Protein AF-A0A966MF38-F1 (afdb_monomer_lite)

Radius of gyration: 15.5 Å; chains: 1; bounding box: 33×15×39 Å

pLDDT: mean 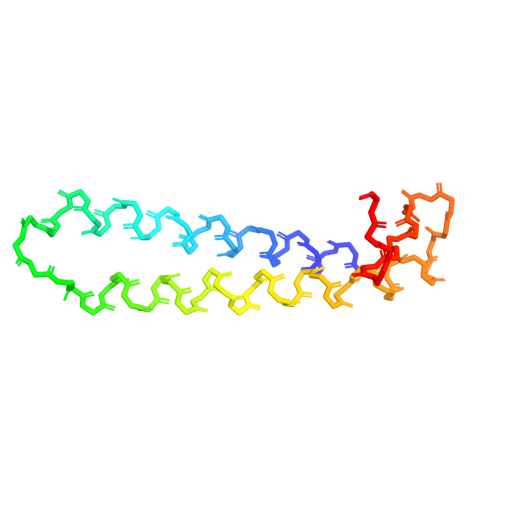82.61, std 7.39, range [59.75, 92.5]

Sequence (72 aa):
MELARNILLGLHLLGTVGILVSLLLSRKKLSPGITHSALLSLLTGIALVGLRYPLVDSDPMKWEEIDNTKIS

Secondary structure (DSSP, 8-state):
-HHHHHHHHHHHHHHHHHHHHHHHH-SSS--HHHHHHHHHHHHHHHHHHHTHHHHHHH-TTTS----TT---

Foldseek 3Di:
DVVLLVVLVVQLVVLVVQLVVQCVVDPDDRDVSNVVSVVSNVVSVVVNVVVLVVVCVVPVPVGPDDDPPDDD

Structure (mmCIF, N/CA/C/O backbone):
data_AF-A0A966MF38-F1
#
_entry.id   AF-A0A966MF38-F1
#
loop_
_atom_site.group_PDB
_atom_site.id
_atom_site.type_symbol
_atom_site.label_atom_id
_atom_site.label_alt_id
_atom_site.label_comp_id
_atom_site.label_asym_id
_atom_site.label_entity_id
_atom_site.label_seq_id
_atom_site.pdbx_PDB_ins_code
_atom_site.Cartn_x
_atom_site.Cartn_y
_atom_site.Cartn_z
_atom_site.occupancy
_atom_site.B_iso_or_equiv
_atom_site.auth_seq_id
_atom_site.auth_comp_id
_atom_site.auth_asym_id
_atom_site.auth_atom_id
_atom_site.pdbx_PDB_model_num
ATOM 1 N N . MET A 1 1 ? 16.049 0.852 -10.200 1.00 71.31 1 MET A N 1
ATOM 2 C CA . MET A 1 1 ? 14.606 1.104 -9.965 1.00 71.31 1 MET A CA 1
ATOM 3 C C . MET A 1 1 ? 13.842 -0.101 -9.398 1.00 71.31 1 MET A C 1
ATOM 5 O O . MET A 1 1 ? 12.814 0.085 -8.758 1.00 71.31 1 MET A O 1
ATOM 9 N N . GLU A 1 2 ? 14.348 -1.332 -9.535 1.00 77.75 2 GLU A N 1
ATOM 10 C CA . GLU A 1 2 ? 13.671 -2.547 -9.038 1.00 77.75 2 GLU A CA 1
ATOM 11 C C . GLU A 1 2 ? 13.569 -2.648 -7.512 1.00 77.75 2 GLU A C 1
ATOM 13 O O . GLU A 1 2 ? 12.551 -3.097 -6.992 1.00 77.75 2 GLU A O 1
ATOM 18 N N . LEU A 1 3 ? 14.588 -2.176 -6.786 1.00 84.62 3 LEU A N 1
ATOM 19 C CA . LEU A 1 3 ? 14.561 -2.136 -5.322 1.00 84.62 3 LEU A CA 1
ATOM 20 C C . LEU A 1 3 ? 13.400 -1.274 -4.807 1.00 84.62 3 LEU A C 1
ATOM 22 O O . LEU A 1 3 ? 12.655 -1.711 -3.935 1.00 84.62 3 LEU A O 1
ATOM 26 N N . ALA A 1 4 ? 13.201 -0.087 -5.390 1.00 84.31 4 ALA A N 1
ATOM 27 C CA . ALA A 1 4 ? 12.091 0.798 -5.042 1.00 84.31 4 ALA A CA 1
ATOM 28 C C . ALA A 1 4 ? 10.736 0.128 -5.311 1.00 84.31 4 ALA A C 1
ATOM 30 O O . ALA A 1 4 ? 9.849 0.180 -4.461 1.00 84.31 4 ALA A O 1
ATOM 31 N N . ARG A 1 5 ? 10.602 -0.581 -6.443 1.00 86.00 5 ARG A N 1
ATOM 32 C CA . ARG A 1 5 ? 9.406 -1.377 -6.756 1.00 86.00 5 ARG A CA 1
ATOM 33 C C . ARG A 1 5 ? 9.154 -2.446 -5.697 1.00 86.00 5 ARG A C 1
ATOM 35 O O . ARG A 1 5 ? 8.029 -2.564 -5.228 1.00 86.00 5 ARG A O 1
ATOM 42 N N . ASN A 1 6 ? 10.174 -3.214 -5.319 1.00 89.38 6 ASN A N 1
ATOM 43 C CA . ASN A 1 6 ? 10.029 -4.283 -4.330 1.00 89.38 6 ASN A CA 1
ATOM 44 C C . ASN A 1 6 ? 9.687 -3.745 -2.937 1.00 89.38 6 ASN A C 1
ATOM 46 O O . ASN A 1 6 ? 8.853 -4.332 -2.254 1.00 89.38 6 ASN A O 1
ATOM 50 N N . ILE A 1 7 ? 10.279 -2.618 -2.533 1.00 90.94 7 ILE A N 1
ATOM 51 C CA . ILE A 1 7 ? 9.941 -1.951 -1.269 1.00 90.94 7 ILE A CA 1
ATOM 52 C C . ILE A 1 7 ? 8.486 -1.479 -1.293 1.00 90.94 7 ILE A C 1
ATOM 54 O O . ILE A 1 7 ? 7.739 -1.775 -0.364 1.00 90.94 7 ILE A O 1
ATOM 58 N N . LEU A 1 8 ? 8.063 -0.787 -2.355 1.00 89.69 8 LEU A N 1
ATOM 59 C CA . LEU A 1 8 ? 6.687 -0.306 -2.489 1.00 89.69 8 LEU A CA 1
ATOM 60 C C . LEU A 1 8 ? 5.677 -1.460 -2.552 1.00 89.69 8 LEU A C 1
ATOM 62 O O . LEU A 1 8 ? 4.640 -1.375 -1.904 1.00 89.69 8 LEU A O 1
ATOM 66 N N . LEU A 1 9 ? 5.992 -2.553 -3.257 1.00 90.88 9 LEU A N 1
ATOM 67 C CA . LEU A 1 9 ? 5.188 -3.781 -3.266 1.00 90.88 9 LEU A CA 1
ATOM 68 C C . LEU A 1 9 ? 5.049 -4.366 -1.860 1.00 90.88 9 LEU A C 1
ATOM 70 O O . LEU A 1 9 ? 3.940 -4.671 -1.426 1.00 90.88 9 LEU A O 1
ATOM 74 N N . GLY A 1 10 ? 6.167 -4.501 -1.142 1.00 90.50 10 GLY A N 1
ATOM 75 C CA . GLY A 1 10 ? 6.174 -5.006 0.227 1.00 90.50 10 GLY A CA 1
ATOM 76 C C . GLY A 1 10 ? 5.337 -4.131 1.154 1.00 90.50 10 GLY A C 1
ATOM 77 O O . GLY A 1 10 ? 4.519 -4.646 1.910 1.00 90.50 10 GLY A O 1
ATOM 78 N N . LEU A 1 11 ? 5.481 -2.810 1.049 1.00 92.50 11 LEU A N 1
ATOM 79 C CA . LEU A 1 11 ? 4.749 -1.849 1.869 1.00 92.50 11 LEU A CA 1
ATOM 80 C C . LEU A 1 11 ? 3.250 -1.815 1.531 1.00 92.50 11 LEU A C 1
ATOM 82 O O . LEU A 1 11 ? 2.427 -1.698 2.437 1.00 92.50 11 LEU A O 1
ATOM 86 N N . HIS A 1 12 ? 2.892 -1.986 0.256 1.00 90.69 12 HIS A N 1
ATOM 87 C CA . HIS A 1 12 ? 1.505 -2.109 -0.188 1.00 90.69 12 HIS A CA 1
ATOM 88 C C . HIS A 1 12 ? 0.832 -3.338 0.414 1.00 90.69 12 HIS A C 1
ATOM 90 O O . HIS A 1 12 ? -0.223 -3.216 1.036 1.00 90.69 12 HIS A O 1
ATOM 96 N N . LEU A 1 13 ? 1.486 -4.498 0.301 1.00 92.12 13 LEU A N 1
ATOM 97 C CA . LEU A 1 13 ? 1.027 -5.752 0.893 1.00 92.12 13 LEU A CA 1
ATOM 98 C C . LEU A 1 13 ? 0.911 -5.642 2.416 1.00 92.12 13 LEU A C 1
ATOM 100 O O . LEU A 1 13 ? -0.088 -6.079 2.980 1.00 92.12 13 LEU A O 1
ATOM 104 N N . LEU A 1 14 ? 1.883 -5.011 3.083 1.00 91.38 14 LEU A N 1
ATOM 105 C CA . LEU A 1 14 ? 1.839 -4.779 4.528 1.00 91.38 14 LEU A CA 1
ATOM 106 C C . LEU A 1 14 ? 0.652 -3.893 4.926 1.00 91.38 14 LEU A C 1
ATOM 108 O O . LEU A 1 14 ? -0.035 -4.191 5.900 1.00 91.38 14 LEU A O 1
ATOM 112 N N . GLY A 1 15 ? 0.384 -2.838 4.152 1.00 87.69 15 GLY A N 1
ATOM 113 C CA . GLY A 1 15 ? -0.792 -1.988 4.319 1.00 87.69 15 GLY A CA 1
ATOM 114 C C . GLY A 1 15 ? -2.087 -2.784 4.167 1.00 87.69 15 GLY A C 1
ATOM 115 O O . GLY A 1 15 ? -2.954 -2.716 5.032 1.00 87.69 15 GLY A O 1
ATOM 116 N N . THR A 1 16 ? -2.204 -3.619 3.134 1.00 90.19 16 THR A N 1
ATOM 117 C CA . THR A 1 16 ? -3.381 -4.478 2.938 1.00 90.19 16 THR A CA 1
ATOM 118 C C . THR A 1 16 ? -3.556 -5.473 4.086 1.00 90.19 16 THR A C 1
ATOM 120 O O . THR A 1 16 ? -4.655 -5.604 4.622 1.00 90.19 16 THR A O 1
ATOM 123 N N . VAL A 1 17 ? -2.481 -6.127 4.533 1.00 91.81 17 VAL A N 1
ATOM 124 C CA . VAL A 1 17 ? -2.510 -7.024 5.700 1.00 91.81 17 VAL A CA 1
ATOM 125 C C . VAL A 1 17 ? -2.926 -6.261 6.961 1.00 91.81 17 VAL A C 1
ATOM 127 O O . VAL A 1 17 ? -3.754 -6.754 7.722 1.00 91.81 17 VAL A O 1
ATOM 130 N N . GLY A 1 18 ? -2.431 -5.038 7.159 1.00 86.56 18 GLY A N 1
ATOM 131 C CA . GLY A 1 18 ? -2.820 -4.169 8.270 1.00 86.56 18 GLY A CA 1
ATOM 132 C C . GLY A 1 18 ? -4.314 -3.838 8.277 1.00 86.56 18 GLY A C 1
ATOM 133 O O . GLY A 1 18 ? -4.941 -3.873 9.340 1.00 86.56 18 GLY A O 1
ATOM 134 N N . ILE A 1 19 ? -4.911 -3.600 7.103 1.00 87.69 19 ILE A N 1
ATOM 135 C CA . ILE A 1 19 ? -6.365 -3.426 6.948 1.00 87.69 19 ILE A CA 1
ATOM 136 C C . ILE A 1 19 ? -7.092 -4.710 7.351 1.00 87.69 19 ILE A C 1
ATOM 138 O O . ILE A 1 19 ? -8.002 -4.653 8.174 1.00 87.69 19 ILE A O 1
ATOM 142 N N . LEU A 1 20 ? -6.681 -5.862 6.811 1.00 87.12 20 LEU A N 1
ATOM 143 C CA . LEU A 1 20 ? -7.323 -7.157 7.066 1.00 87.12 20 LEU A CA 1
ATOM 144 C C . LEU A 1 20 ? -7.277 -7.545 8.550 1.00 87.12 20 LEU A C 1
ATOM 146 O O . LEU A 1 20 ? -8.298 -7.913 9.128 1.00 87.12 20 LEU A O 1
ATOM 150 N N . VAL A 1 21 ? -6.113 -7.408 9.188 1.00 87.00 21 VAL A N 1
ATOM 151 C CA . VAL A 1 21 ? -5.927 -7.688 10.620 1.00 87.00 21 VAL A CA 1
ATOM 152 C C . VAL A 1 21 ? -6.742 -6.716 11.469 1.00 87.00 21 VAL A C 1
ATOM 154 O O . VAL A 1 21 ? -7.429 -7.130 12.403 1.00 87.00 21 VAL A O 1
ATOM 157 N N . SER A 1 22 ? -6.723 -5.426 11.133 1.00 84.06 22 SER A N 1
ATOM 158 C CA . SER A 1 22 ? -7.486 -4.424 11.879 1.00 84.06 22 SER A CA 1
ATOM 159 C C . SER A 1 22 ? -8.996 -4.610 11.717 1.00 84.06 22 SER A C 1
ATOM 161 O O . SER A 1 22 ? -9.734 -4.366 12.667 1.00 84.06 22 SER A O 1
ATOM 163 N N . LEU A 1 23 ? -9.462 -5.080 10.558 1.00 83.94 23 LEU A N 1
ATOM 164 C CA . LEU A 1 23 ? -10.864 -5.423 10.323 1.00 83.94 23 LEU A CA 1
ATOM 165 C C . LEU A 1 23 ? -11.279 -6.672 11.113 1.00 83.94 23 LEU A C 1
ATOM 167 O O . LEU A 1 23 ? -12.360 -6.697 11.697 1.00 83.94 23 LEU A O 1
ATOM 171 N N . LEU A 1 24 ? -10.403 -7.679 11.192 1.00 83.69 24 LEU A N 1
ATOM 172 C CA . LEU A 1 24 ? -10.635 -8.883 11.991 1.00 83.69 24 LEU A CA 1
ATOM 173 C C . LEU A 1 24 ? -10.755 -8.559 13.490 1.00 83.69 24 LEU A C 1
ATOM 175 O O . LEU A 1 24 ? -11.601 -9.116 14.191 1.00 83.69 24 LEU A O 1
ATOM 179 N N . LEU A 1 25 ? -9.922 -7.638 13.980 1.00 82.50 25 LEU A N 1
ATOM 180 C CA . LEU A 1 25 ? -9.909 -7.218 15.382 1.00 82.50 25 LEU A CA 1
ATOM 181 C C . LEU A 1 25 ? -11.018 -6.204 15.710 1.00 82.50 25 LEU A C 1
ATOM 183 O O . LEU A 1 25 ? -11.553 -6.209 16.821 1.00 82.50 25 LEU A O 1
ATOM 187 N N . SER A 1 26 ? -11.392 -5.340 14.763 1.00 74.44 26 SER A N 1
ATOM 188 C C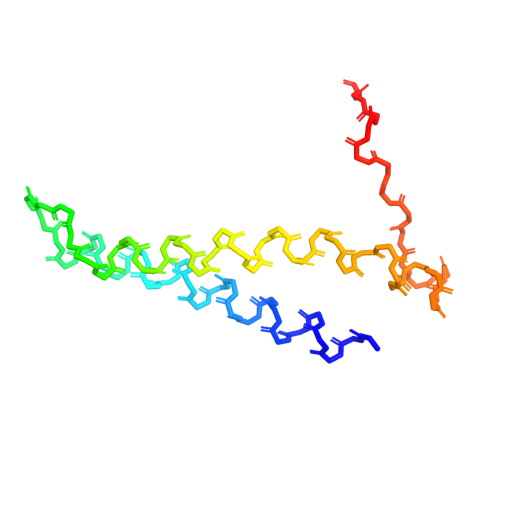A . SER A 1 26 ? -12.332 -4.243 14.998 1.00 74.44 26 SER A CA 1
ATOM 189 C C . SER A 1 26 ? -13.743 -4.583 14.509 1.00 74.44 26 SER A C 1
ATOM 191 O O . SER A 1 26 ? -14.117 -4.337 13.369 1.00 74.44 26 SER A O 1
ATOM 193 N N . ARG A 1 27 ? -14.566 -5.132 15.413 1.00 65.56 27 ARG A N 1
ATOM 194 C CA . ARG A 1 27 ? -15.903 -5.676 15.096 1.00 65.56 27 ARG A CA 1
ATOM 195 C C . ARG A 1 27 ? -17.051 -4.659 14.999 1.00 65.56 27 ARG A C 1
ATOM 197 O O . ARG A 1 27 ? -18.120 -5.012 14.515 1.00 65.56 27 ARG A O 1
ATOM 204 N N . LYS A 1 28 ? -16.891 -3.438 15.526 1.00 68.50 28 LYS A N 1
ATOM 205 C CA . LYS A 1 28 ? -17.999 -2.455 15.643 1.00 68.50 28 LYS A CA 1
ATOM 206 C C . LYS A 1 28 ? -17.675 -1.029 15.202 1.00 68.50 28 LYS A C 1
ATOM 208 O O . LYS A 1 28 ? -18.596 -0.241 15.017 1.00 68.50 28 LYS A O 1
ATOM 213 N N . LYS A 1 29 ? -16.397 -0.662 15.088 1.00 71.06 29 LYS A N 1
ATOM 214 C CA . LYS A 1 29 ? -15.963 0.696 14.728 1.00 71.06 29 LYS A CA 1
ATOM 215 C C . LYS A 1 29 ? -14.746 0.615 13.816 1.00 71.06 29 LYS A C 1
ATOM 217 O O . LYS A 1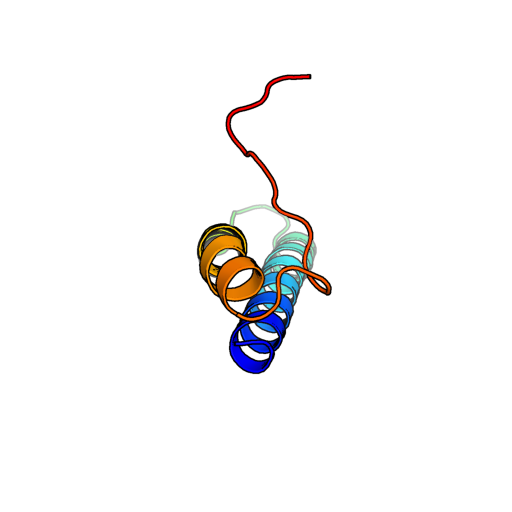 29 ? -13.930 -0.288 13.979 1.00 71.06 29 LYS A O 1
ATOM 222 N N . LEU A 1 30 ? -14.606 1.557 12.890 1.00 70.44 30 LEU A N 1
ATOM 223 C CA . LEU A 1 30 ? -13.366 1.717 12.137 1.00 70.44 30 LEU A CA 1
ATOM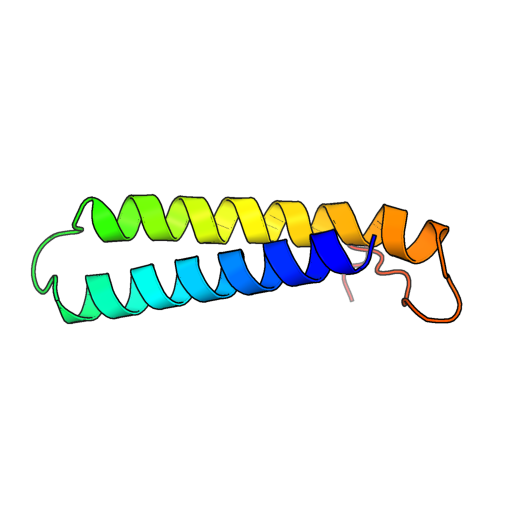 224 C C . LEU A 1 30 ? -12.274 2.170 13.110 1.00 70.44 30 LEU A C 1
ATOM 226 O O . LEU A 1 30 ? -12.364 3.258 13.679 1.00 70.44 30 LEU A O 1
ATOM 230 N N . SER A 1 31 ? -11.289 1.308 13.367 1.00 77.19 31 SER A N 1
ATOM 231 C CA . SER A 1 31 ? -10.156 1.681 14.207 1.00 77.19 31 SER A CA 1
ATOM 232 C C . SER A 1 31 ? -9.221 2.609 13.421 1.00 77.19 31 SER A C 1
ATOM 234 O O . SER A 1 31 ? -9.098 2.462 12.201 1.00 77.19 31 SER A O 1
ATOM 236 N N . PRO A 1 32 ? -8.504 3.529 14.089 1.00 79.69 32 PRO A N 1
ATOM 237 C CA . PRO A 1 32 ? -7.479 4.350 13.440 1.00 79.69 32 PRO A CA 1
ATOM 238 C C . PRO A 1 32 ? -6.435 3.516 12.674 1.00 79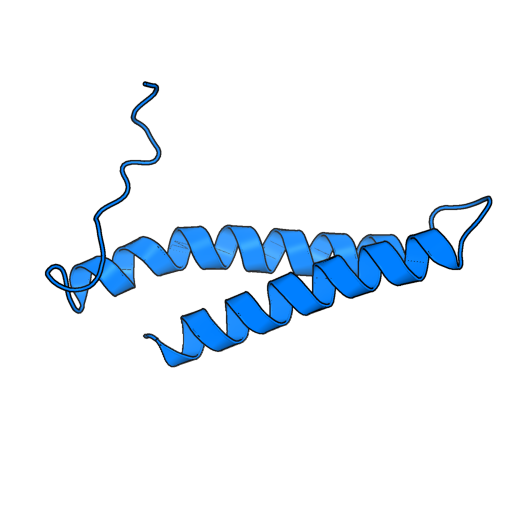.69 32 PRO A C 1
ATOM 240 O O . PRO A 1 32 ? -5.909 3.961 11.657 1.00 79.69 32 PRO A O 1
ATOM 243 N N . GLY A 1 33 ? -6.183 2.277 13.120 1.00 79.19 33 GLY A N 1
ATOM 244 C CA . GLY A 1 33 ? -5.303 1.318 12.446 1.00 79.19 33 GLY A CA 1
ATOM 245 C C . GLY A 1 33 ? -5.778 0.920 11.046 1.00 79.19 33 GLY A C 1
ATOM 246 O O . GLY A 1 33 ? -4.948 0.800 10.144 1.00 79.19 33 GLY A O 1
ATOM 247 N N . ILE A 1 34 ? -7.095 0.803 10.826 1.00 83.88 34 ILE A N 1
ATOM 248 C CA . ILE A 1 34 ? -7.667 0.573 9.488 1.00 83.88 34 ILE A CA 1
ATOM 249 C C . ILE A 1 34 ? -7.363 1.772 8.589 1.00 83.88 34 ILE A C 1
ATOM 251 O O . ILE A 1 34 ? -6.874 1.587 7.480 1.00 83.88 34 ILE A O 1
ATOM 255 N N . THR A 1 35 ? -7.592 2.995 9.075 1.00 84.94 35 THR A N 1
ATOM 256 C CA . THR A 1 35 ? -7.378 4.222 8.294 1.00 84.94 35 THR A CA 1
ATOM 257 C C . THR A 1 35 ? -5.914 4.403 7.901 1.00 84.94 35 THR A C 1
ATOM 259 O O . THR A 1 35 ? -5.623 4.655 6.735 1.00 84.94 35 THR A O 1
ATOM 262 N N . HIS A 1 36 ? -4.975 4.225 8.835 1.00 86.62 36 HIS A N 1
ATOM 263 C CA . HIS A 1 36 ? -3.545 4.334 8.529 1.00 86.62 36 HIS A CA 1
ATOM 264 C C . HIS A 1 36 ? -3.078 3.260 7.544 1.00 86.62 36 HIS A C 1
ATOM 266 O O . HIS A 1 36 ? -2.338 3.564 6.609 1.00 86.62 36 HIS A O 1
ATOM 272 N N . SER A 1 37 ? -3.543 2.022 7.716 1.00 87.69 37 SER A N 1
ATOM 273 C CA . SER A 1 37 ? -3.195 0.915 6.820 1.00 87.69 37 SER A CA 1
ATOM 274 C C . SER A 1 37 ? -3.797 1.107 5.421 1.00 87.69 37 SER A C 1
ATOM 276 O O . SER A 1 37 ? -3.137 0.831 4.419 1.00 87.69 37 SER A O 1
ATOM 278 N N . ALA A 1 38 ? -5.010 1.663 5.343 1.00 87.00 38 ALA A N 1
ATOM 279 C CA . ALA A 1 38 ? -5.665 2.039 4.094 1.00 87.00 38 ALA A CA 1
ATOM 280 C C . ALA A 1 38 ? -4.924 3.164 3.365 1.00 87.00 38 ALA A C 1
ATOM 282 O O . ALA A 1 38 ? -4.676 3.042 2.169 1.00 87.00 38 ALA A O 1
ATOM 283 N N . LEU A 1 39 ? -4.506 4.218 4.072 1.00 88.81 39 LEU A N 1
ATOM 284 C CA . LEU A 1 39 ? -3.710 5.300 3.486 1.00 88.81 39 LEU A CA 1
ATOM 285 C C . LEU A 1 39 ? -2.351 4.802 2.991 1.00 88.81 39 LEU A C 1
ATOM 287 O O . LEU A 1 39 ? -1.923 5.180 1.903 1.00 88.81 39 LEU A O 1
ATOM 291 N N . LEU A 1 40 ? -1.695 3.923 3.753 1.00 90.12 40 LEU A N 1
ATOM 292 C CA . LEU A 1 40 ? -0.423 3.328 3.355 1.00 90.12 40 LEU A CA 1
ATOM 293 C C . LEU A 1 40 ? -0.578 2.478 2.089 1.00 90.12 40 LEU A C 1
ATOM 295 O O . LEU A 1 40 ? 0.190 2.642 1.142 1.00 90.12 40 LEU A O 1
ATOM 299 N N . SER A 1 41 ? -1.585 1.602 2.051 1.00 89.50 41 SER A N 1
ATOM 300 C CA . SER A 1 41 ? -1.877 0.763 0.885 1.00 89.50 41 SER A CA 1
ATOM 301 C C . SER A 1 41 ? -2.249 1.621 -0.333 1.00 89.50 41 SER A C 1
ATOM 303 O O . SER A 1 41 ? -1.713 1.420 -1.418 1.00 89.50 41 SER A O 1
ATOM 305 N N . LEU A 1 42 ? -3.061 2.665 -0.159 1.00 90.44 42 LEU A N 1
ATOM 306 C CA . LEU A 1 42 ? -3.409 3.582 -1.245 1.00 90.44 42 LEU A CA 1
ATOM 307 C C . LEU A 1 42 ? -2.178 4.312 -1.799 1.00 90.44 42 LEU A C 1
ATOM 309 O O . LEU A 1 42 ? -1.935 4.289 -3.004 1.00 90.44 42 LEU A O 1
ATOM 313 N N . LEU A 1 43 ? -1.383 4.931 -0.923 1.00 92.38 43 LEU A N 1
ATOM 314 C CA . LEU A 1 43 ? -0.223 5.723 -1.327 1.00 92.38 43 LEU A CA 1
ATOM 315 C C . LEU A 1 43 ? 0.822 4.862 -2.042 1.00 92.38 43 LEU A C 1
ATOM 317 O O . LEU A 1 43 ? 1.347 5.250 -3.082 1.00 92.38 43 LEU A O 1
ATOM 321 N N . THR A 1 44 ? 1.095 3.673 -1.509 1.00 91.75 44 THR A N 1
ATOM 322 C CA . THR A 1 44 ? 2.025 2.720 -2.127 1.00 91.75 44 THR A CA 1
ATOM 323 C C . THR A 1 44 ? 1.503 2.174 -3.447 1.00 91.75 44 THR A C 1
ATOM 325 O O . THR A 1 44 ? 2.301 1.992 -4.359 1.00 91.75 44 THR A O 1
ATOM 328 N N . GLY A 1 45 ? 0.189 1.974 -3.588 1.00 87.12 45 GLY A N 1
ATOM 329 C CA . GLY A 1 45 ? -0.439 1.560 -4.842 1.00 87.12 45 GLY A CA 1
ATOM 330 C C . GLY A 1 45 ? -0.295 2.620 -5.934 1.00 87.12 45 GLY A C 1
ATOM 331 O O . GLY A 1 45 ? 0.179 2.315 -7.026 1.00 87.12 45 GLY A O 1
ATOM 332 N N . ILE A 1 46 ? -0.607 3.882 -5.617 1.00 89.38 46 ILE A N 1
ATOM 333 C CA . ILE A 1 46 ? -0.424 5.016 -6.540 1.00 89.38 46 ILE A CA 1
ATOM 334 C C . ILE A 1 46 ? 1.054 5.160 -6.922 1.00 89.38 46 ILE A C 1
ATOM 336 O O . ILE A 1 46 ? 1.385 5.290 -8.101 1.00 89.38 46 ILE A O 1
ATOM 340 N N . ALA A 1 47 ? 1.955 5.082 -5.940 1.00 88.69 47 ALA A N 1
ATOM 341 C CA . ALA A 1 47 ? 3.390 5.134 -6.188 1.00 88.69 47 ALA A CA 1
ATOM 342 C C . ALA A 1 47 ? 3.863 3.977 -7.083 1.00 88.69 47 ALA A C 1
ATOM 344 O O . ALA A 1 47 ? 4.708 4.195 -7.946 1.00 88.69 47 ALA A O 1
ATOM 345 N N . LEU A 1 48 ? 3.307 2.769 -6.932 1.00 86.50 48 LEU A N 1
ATOM 346 C CA . LEU A 1 48 ? 3.652 1.617 -7.766 1.00 86.50 48 LEU A CA 1
ATOM 347 C C . LEU A 1 48 ? 3.271 1.821 -9.234 1.00 86.50 48 LEU A C 1
ATOM 349 O O . LEU A 1 48 ? 4.033 1.440 -10.122 1.00 86.50 48 LEU A O 1
ATOM 353 N N . VAL A 1 49 ? 2.108 2.431 -9.478 1.00 85.50 49 VAL A N 1
ATOM 354 C CA . VAL A 1 49 ? 1.655 2.800 -10.826 1.00 85.50 49 VAL A CA 1
ATOM 355 C C . VAL A 1 49 ? 2.585 3.859 -11.415 1.00 85.50 49 VAL A C 1
ATOM 357 O O . VAL A 1 49 ? 3.072 3.692 -12.530 1.00 85.50 49 VAL A O 1
ATOM 360 N N . GLY A 1 50 ? 2.913 4.905 -10.650 1.00 84.12 50 GLY A N 1
ATOM 361 C CA . GLY A 1 50 ? 3.835 5.956 -11.094 1.00 84.12 50 GLY A CA 1
ATOM 362 C C . GLY A 1 50 ? 5.254 5.447 -11.367 1.00 84.12 50 GLY A C 1
ATOM 363 O O . GLY A 1 50 ? 5.896 5.886 -12.316 1.00 84.12 50 GLY A O 1
ATOM 364 N N . LEU A 1 51 ? 5.729 4.471 -10.587 1.00 85.44 51 LEU A N 1
ATOM 365 C CA . LEU A 1 51 ? 7.044 3.856 -10.765 1.00 85.44 51 LEU A CA 1
ATOM 366 C C . LEU A 1 51 ? 7.124 2.994 -12.040 1.00 85.44 51 LEU A C 1
ATOM 368 O O . LEU A 1 51 ? 8.223 2.667 -12.480 1.00 85.44 51 LEU A O 1
ATOM 372 N N . ARG A 1 52 ? 5.995 2.636 -12.667 1.00 81.00 52 ARG A N 1
ATOM 373 C CA . ARG A 1 52 ? 5.985 1.844 -13.906 1.00 81.00 52 ARG A CA 1
ATOM 374 C C . ARG A 1 52 ? 6.700 2.571 -15.049 1.00 81.00 52 ARG A C 1
ATOM 376 O O . ARG A 1 52 ? 7.538 1.960 -15.700 1.00 81.00 52 ARG A O 1
ATOM 383 N N . TYR A 1 53 ? 6.437 3.866 -15.232 1.00 79.88 53 TYR A N 1
ATOM 384 C CA . TYR A 1 53 ? 7.037 4.676 -16.300 1.00 79.88 53 TYR A CA 1
ATOM 385 C C . TYR A 1 53 ? 8.576 4.694 -16.264 1.00 79.88 53 TYR A C 1
ATOM 387 O O . TYR A 1 53 ? 9.187 4.309 -17.258 1.00 79.88 53 TYR A O 1
ATOM 395 N N . PRO A 1 54 ? 9.242 5.031 -15.138 1.00 79.50 54 PRO A N 1
ATOM 396 C CA . PRO A 1 54 ? 10.701 5.000 -15.089 1.00 79.50 54 PRO A CA 1
ATOM 397 C C . PRO A 1 54 ? 11.289 3.580 -15.141 1.00 79.50 54 PRO A C 1
ATOM 399 O O . PRO A 1 54 ? 12.467 3.434 -15.459 1.00 79.50 54 PRO A O 1
ATOM 402 N N . LEU A 1 55 ? 10.524 2.524 -14.819 1.00 79.19 55 LEU A N 1
ATOM 403 C CA . LEU A 1 55 ? 10.979 1.138 -15.010 1.00 79.19 55 LEU A CA 1
ATOM 404 C C . LEU A 1 55 ? 11.006 0.744 -16.491 1.00 79.19 55 LEU A C 1
ATOM 406 O O . LEU A 1 55 ? 11.974 0.120 -16.913 1.00 79.19 55 LEU A O 1
ATOM 410 N N . VAL A 1 56 ? 9.977 1.121 -17.255 1.00 83.06 56 VAL A N 1
ATOM 411 C CA . VAL A 1 56 ? 9.907 0.890 -18.709 1.00 83.06 56 VAL A CA 1
ATOM 412 C C . VAL A 1 56 ? 11.001 1.677 -19.432 1.00 83.06 56 VAL A C 1
ATOM 414 O O . VAL A 1 56 ? 11.689 1.111 -20.270 1.00 83.06 56 VAL A O 1
ATOM 417 N N . ASP A 1 57 ? 11.234 2.935 -19.044 1.00 81.81 57 ASP A N 1
ATOM 418 C CA . ASP A 1 57 ? 12.328 3.759 -19.589 1.00 81.81 57 ASP A CA 1
ATOM 419 C C . ASP A 1 57 ? 13.717 3.147 -19.318 1.00 81.81 57 ASP A C 1
ATOM 421 O O . ASP A 1 57 ? 14.609 3.194 -20.160 1.00 81.81 57 ASP A O 1
ATOM 425 N N . SER A 1 58 ? 13.892 2.507 -18.154 1.00 80.75 58 SER A N 1
ATOM 426 C CA . SER A 1 58 ? 15.163 1.870 -17.780 1.00 80.75 58 SER A CA 1
ATOM 427 C C . SER A 1 58 ? 15.430 0.546 -18.508 1.00 80.75 58 SER A C 1
ATOM 429 O O . SER A 1 58 ? 16.587 0.232 -18.776 1.00 80.75 58 SER A O 1
ATOM 431 N N . ASP A 1 59 ? 14.399 -0.273 -18.746 1.00 79.94 59 ASP A N 1
ATOM 432 C CA . ASP A 1 59 ? 14.529 -1.587 -19.394 1.00 79.94 59 ASP A CA 1
ATOM 433 C C . ASP A 1 59 ? 13.217 -1.993 -20.106 1.00 79.94 59 ASP A C 1
ATOM 435 O O . ASP A 1 59 ? 12.395 -2.737 -19.550 1.00 79.94 59 ASP A O 1
ATOM 439 N N . PRO A 1 60 ? 13.000 -1.516 -21.345 1.00 78.38 60 PRO A N 1
ATOM 440 C CA . PRO A 1 60 ? 11.740 -1.706 -22.066 1.00 78.38 60 PRO A CA 1
ATOM 441 C C . PRO A 1 60 ? 11.529 -3.149 -22.545 1.00 78.38 60 PRO A C 1
ATOM 443 O O . PRO A 1 60 ? 10.408 -3.535 -22.863 1.00 78.38 60 PRO A O 1
ATOM 446 N N . MET A 1 61 ? 12.583 -3.974 -22.591 1.00 80.81 61 MET A N 1
ATOM 447 C CA . MET A 1 61 ? 12.461 -5.394 -22.944 1.00 80.81 61 MET A CA 1
ATOM 448 C C . MET A 1 61 ? 11.970 -6.243 -21.767 1.00 80.81 61 MET A C 1
ATOM 450 O O . MET A 1 61 ? 11.365 -7.295 -21.974 1.00 80.81 61 MET A O 1
ATOM 454 N N . LYS A 1 62 ? 12.235 -5.801 -20.533 1.00 78.88 62 LYS A N 1
ATOM 455 C CA . LYS A 1 62 ? 11.827 -6.493 -19.306 1.00 78.88 62 LYS A CA 1
ATOM 456 C C . LYS A 1 62 ? 10.461 -6.047 -18.789 1.00 78.88 62 LYS A C 1
ATOM 458 O O . LYS A 1 62 ? 9.777 -6.830 -18.125 1.00 78.88 62 LYS A O 1
ATOM 463 N N . TRP A 1 63 ? 10.071 -4.803 -19.056 1.00 78.38 63 TRP A N 1
ATOM 464 C CA . TRP A 1 63 ? 8.866 -4.200 -18.493 1.00 78.38 63 TRP A CA 1
ATOM 465 C C . TRP A 1 63 ? 7.916 -3.736 -19.592 1.00 78.38 63 TRP A C 1
ATOM 467 O O . TRP A 1 63 ? 8.235 -2.844 -20.366 1.00 78.38 63 TRP A O 1
ATOM 477 N N . GLU A 1 64 ? 6.718 -4.318 -19.615 1.00 77.44 64 GLU A N 1
ATOM 478 C CA . GLU A 1 64 ? 5.667 -3.928 -20.554 1.00 77.44 64 GLU A CA 1
ATOM 479 C C . GLU A 1 64 ? 5.147 -2.517 -20.254 1.00 77.44 64 GLU A C 1
ATOM 481 O O . GLU A 1 64 ? 4.830 -2.182 -19.099 1.00 77.44 64 GLU A O 1
ATOM 486 N N . GLU A 1 65 ? 5.047 -1.714 -21.313 1.00 74.62 65 GLU A N 1
ATOM 487 C CA . GLU A 1 65 ? 4.451 -0.387 -21.291 1.00 74.62 65 GLU A CA 1
ATOM 488 C C . GLU A 1 65 ? 2.933 -0.510 -21.119 1.00 74.62 65 GLU A C 1
ATOM 490 O O . GLU A 1 65 ? 2.224 -1.035 -21.977 1.00 74.62 65 GLU A O 1
ATOM 495 N N . ILE A 1 66 ? 2.429 -0.048 -19.974 1.00 73.50 66 ILE A N 1
ATOM 4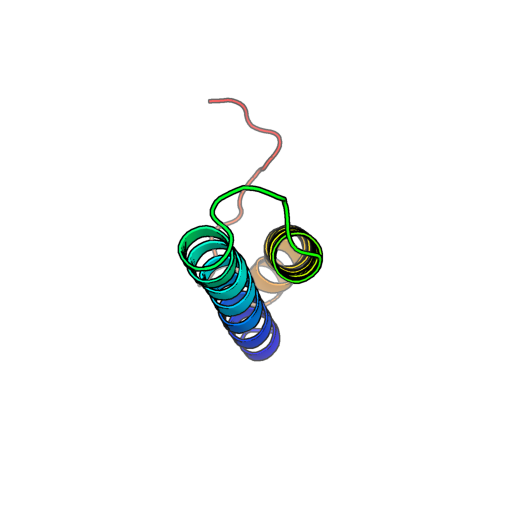96 C CA . ILE A 1 66 ? 0.994 -0.041 -19.687 1.00 73.50 66 ILE A CA 1
ATOM 497 C C . ILE A 1 66 ? 0.447 1.345 -20.006 1.00 73.50 66 ILE A C 1
ATOM 499 O O . ILE A 1 66 ? 0.735 2.312 -19.298 1.00 73.50 66 ILE A O 1
ATOM 503 N N . ASP A 1 67 ? -0.400 1.417 -21.029 1.00 75.50 67 ASP A N 1
ATOM 504 C CA . ASP A 1 67 ? -1.200 2.601 -21.320 1.00 75.50 67 ASP A CA 1
ATOM 505 C C . ASP A 1 67 ? -2.456 2.609 -20.438 1.00 75.50 67 ASP A C 1
ATOM 507 O O . ASP A 1 67 ? -3.461 1.964 -20.733 1.00 75.50 67 ASP A O 1
ATOM 511 N N . ASN A 1 68 ? -2.391 3.359 -19.338 1.00 73.06 68 ASN A N 1
ATOM 512 C CA . ASN A 1 68 ? -3.493 3.481 -18.381 1.00 73.06 68 ASN A CA 1
ATOM 513 C C . ASN A 1 68 ? -4.676 4.320 -18.915 1.00 73.06 68 ASN A C 1
ATOM 515 O O . ASN A 1 68 ? -5.670 4.476 -18.208 1.00 73.06 68 ASN A O 1
ATOM 519 N N . THR A 1 69 ? -4.571 4.886 -20.126 1.00 74.44 69 THR A N 1
ATOM 520 C CA . THR A 1 69 ? -5.636 5.670 -20.778 1.00 74.44 69 THR A CA 1
ATOM 521 C C . THR A 1 69 ? -6.442 4.859 -21.790 1.00 74.44 69 THR A C 1
ATOM 523 O O . THR A 1 69 ? -7.542 5.269 -22.167 1.00 74.44 69 THR A O 1
ATOM 526 N N . LYS A 1 70 ? -5.944 3.685 -22.201 1.00 73.06 70 LYS A N 1
ATOM 527 C CA . LYS A 1 70 ? -6.698 2.760 -23.046 1.00 73.06 70 LYS A CA 1
ATOM 528 C C . LYS A 1 70 ? -7.802 2.087 -22.241 1.00 73.06 70 LYS A C 1
ATOM 530 O O . LYS A 1 70 ? -7.547 1.315 -21.322 1.00 73.06 70 LYS A O 1
ATOM 535 N N . ILE A 1 71 ? -9.040 2.361 -22.632 1.00 64.75 71 ILE A N 1
ATOM 536 C CA . ILE A 1 71 ? -10.221 1.620 -22.197 1.00 64.75 71 ILE A CA 1
ATOM 537 C C . ILE A 1 71 ? -10.425 0.522 -23.247 1.00 64.75 71 ILE A C 1
ATOM 539 O O . ILE A 1 71 ? -10.642 0.842 -24.417 1.00 64.75 71 ILE A O 1
ATOM 543 N N . SER A 1 72 ? -10.250 -0.743 -22.851 1.00 59.75 72 SER A N 1
ATOM 544 C CA . SER A 1 72 ? -10.520 -1.903 -23.715 1.00 59.75 72 SER A CA 1
ATOM 545 C C . SER A 1 72 ? -12.011 -2.157 -23.882 1.00 59.75 72 SER A C 1
ATOM 547 O O . SER A 1 72 ? -12.781 -1.820 -22.955 1.00 59.75 72 SER A O 1
#